Protein AF-A0A511AYU4-F1 (afdb_monomer_lite)

Sequence (72 aa):
MVSVRVKYLQRHRGRDRKIRVYFRHPQLPRQALPDFDDPAFWPAYHAAMAQIPKVEPKAIRGIGTFARLCED

pLDDT: mean 80.19, std 15.25, range [42.53, 93.44]

Organism: NCBI:txid656744

Foldseek 3Di:
DDDDDQPQWDWDQDPVRDIWIWRHDPPDDIGTADDPPDPRRVVVSVVVVVPPPPPDDPDPPDPDCVVVVVVD

Structure (mmCIF, N/CA/C/O backbone):
data_AF-A0A511AYU4-F1
#
_entry.id   AF-A0A511AYU4-F1
#
loop_
_atom_site.group_PDB
_atom_site.id
_atom_site.type_symbol
_atom_site.label_atom_id
_atom_site.label_alt_id
_atom_site.label_comp_id
_atom_site.label_asym_id
_atom_site.label_entity_id
_atom_site.label_seq_id
_atom_site.pdbx_PDB_ins_code
_atom_site.Cartn_x
_atom_site.Cartn_y
_atom_site.Cartn_z
_atom_site.occupancy
_atom_site.B_iso_or_equiv
_atom_site.auth_seq_id
_atom_site.auth_comp_id
_atom_site.auth_asym_id
_atom_site.auth_atom_id
_atom_site.pdbx_PDB_model_num
ATOM 1 N N . MET A 1 1 ? 21.736 -1.875 10.033 1.00 45.75 1 MET A N 1
ATOM 2 C CA . MET A 1 1 ? 20.779 -2.504 9.096 1.00 45.75 1 MET A CA 1
ATOM 3 C C . MET A 1 1 ? 19.380 -2.051 9.490 1.00 45.75 1 MET A C 1
ATOM 5 O O . MET A 1 1 ? 19.006 -2.284 10.629 1.00 45.75 1 MET A O 1
ATOM 9 N N . VAL A 1 2 ? 18.656 -1.334 8.624 1.00 58.09 2 VAL A N 1
ATOM 10 C CA . VAL A 1 2 ? 17.309 -0.810 8.927 1.00 58.09 2 VAL A CA 1
ATOM 11 C C . VAL A 1 2 ? 16.284 -1.683 8.211 1.00 58.09 2 VAL A C 1
ATOM 13 O O . VAL A 1 2 ? 16.303 -1.772 6.988 1.00 58.09 2 VAL A O 1
ATOM 16 N N . SER A 1 3 ? 15.413 -2.355 8.960 1.00 66.31 3 SER A N 1
ATOM 17 C CA . SER A 1 3 ? 14.301 -3.129 8.408 1.00 66.31 3 SER A CA 1
ATOM 18 C C . SER A 1 3 ? 13.006 -2.323 8.524 1.00 66.31 3 SER A C 1
ATOM 20 O O . SER A 1 3 ? 12.575 -1.954 9.614 1.00 66.31 3 SER A O 1
ATOM 22 N N . VAL A 1 4 ? 12.372 -2.024 7.387 1.00 71.88 4 VAL A N 1
ATOM 23 C CA . VAL A 1 4 ? 11.090 -1.306 7.356 1.00 71.88 4 VAL A CA 1
ATOM 24 C C . VAL A 1 4 ? 9.954 -2.324 7.366 1.00 71.88 4 VAL A C 1
ATOM 26 O O . VAL A 1 4 ? 9.834 -3.153 6.464 1.00 71.88 4 VAL A O 1
ATOM 29 N N . ARG A 1 5 ? 9.091 -2.270 8.386 1.00 78.44 5 ARG A N 1
ATOM 30 C CA . ARG A 1 5 ? 7.894 -3.115 8.449 1.00 78.44 5 ARG A CA 1
ATOM 31 C C . ARG A 1 5 ? 6.773 -2.489 7.621 1.00 78.44 5 ARG A C 1
ATOM 33 O O . ARG A 1 5 ? 6.126 -1.541 8.060 1.00 78.44 5 ARG A O 1
ATOM 40 N N . VAL A 1 6 ? 6.524 -3.048 6.441 1.00 82.94 6 VAL A N 1
ATOM 41 C CA . VAL A 1 6 ? 5.440 -2.617 5.545 1.00 82.94 6 VAL A CA 1
ATOM 42 C C . VAL A 1 6 ? 4.124 -3.268 5.992 1.00 82.94 6 VAL A C 1
ATOM 44 O O . VAL A 1 6 ? 4.044 -4.492 6.114 1.00 82.94 6 VAL A O 1
ATOM 47 N N . LYS A 1 7 ? 3.100 -2.463 6.305 1.00 86.81 7 LYS A N 1
ATOM 48 C CA . LYS A 1 7 ? 1.790 -2.945 6.783 1.00 86.81 7 LYS A CA 1
ATOM 49 C C . LYS A 1 7 ? 0.818 -3.120 5.616 1.00 86.81 7 LYS A C 1
ATOM 51 O O . LYS A 1 7 ? 0.987 -2.516 4.566 1.00 86.81 7 LYS A O 1
ATOM 56 N N . TYR A 1 8 ? -0.217 -3.938 5.826 1.00 90.00 8 TYR A N 1
ATOM 57 C CA . TYR A 1 8 ? -1.344 -4.104 4.892 1.00 90.00 8 TYR A CA 1
ATOM 58 C C . TYR A 1 8 ? -0.951 -4.546 3.482 1.00 90.00 8 TYR A C 1
ATOM 60 O O . TYR A 1 8 ? -1.631 -4.231 2.509 1.00 90.00 8 TYR A O 1
ATOM 68 N N . LEU A 1 9 ? 0.142 -5.294 3.371 1.00 91.44 9 LEU A N 1
ATOM 69 C CA . LEU A 1 9 ? 0.667 -5.721 2.091 1.00 91.44 9 LEU A CA 1
ATOM 70 C C . LEU A 1 9 ? 0.417 -7.211 1.876 1.00 91.44 9 LEU A C 1
ATOM 72 O O . LEU A 1 9 ? 0.829 -8.050 2.675 1.00 91.44 9 LEU A O 1
ATOM 76 N N . GLN A 1 10 ? -0.250 -7.537 0.775 1.00 91.12 10 GLN A N 1
ATOM 77 C CA . GLN A 1 10 ? -0.502 -8.903 0.350 1.00 91.12 10 GLN A CA 1
ATOM 78 C C . GLN A 1 10 ? 0.297 -9.202 -0.914 1.00 91.12 10 GLN A C 1
ATOM 80 O O . GLN A 1 10 ? 0.168 -8.521 -1.929 1.00 91.12 10 GLN A O 1
ATOM 85 N N . ARG A 1 11 ? 1.095 -10.269 -0.861 1.00 92.25 11 ARG A N 1
ATOM 86 C CA . ARG A 1 11 ? 1.835 -10.789 -2.012 1.00 92.25 11 ARG A CA 1
ATOM 87 C C . ARG A 1 11 ? 1.088 -11.989 -2.564 1.00 92.25 11 ARG A C 1
ATOM 89 O O . ARG A 1 11 ? 0.719 -12.890 -1.815 1.00 92.25 11 ARG A O 1
ATOM 96 N N . HIS A 1 12 ? 0.870 -12.005 -3.867 1.00 92.00 12 HIS A N 1
ATOM 97 C CA . HIS A 1 12 ? 0.235 -13.115 -4.558 1.00 92.00 12 HIS A CA 1
ATOM 98 C C . HIS A 1 12 ? 1.141 -13.585 -5.687 1.00 92.00 12 HIS A C 1
ATOM 100 O O . HIS A 1 12 ? 1.435 -12.828 -6.611 1.00 92.00 12 HIS A O 1
ATOM 106 N N . ARG A 1 13 ? 1.572 -14.843 -5.626 1.00 92.00 13 ARG A N 1
ATOM 107 C CA . ARG A 1 13 ? 2.356 -15.456 -6.694 1.00 92.00 13 ARG A CA 1
ATOM 108 C C . ARG A 1 13 ? 1.404 -16.076 -7.708 1.00 92.00 13 ARG A C 1
ATOM 110 O O . ARG A 1 13 ? 0.680 -17.009 -7.380 1.00 92.00 13 ARG A O 1
ATOM 117 N N . GLY A 1 14 ? 1.389 -15.539 -8.922 1.00 89.00 14 GLY A N 1
ATOM 118 C CA . GLY A 1 14 ? 0.607 -16.109 -10.013 1.00 89.00 14 GLY A CA 1
ATOM 119 C C . GLY A 1 14 ? 1.238 -17.384 -10.581 1.00 89.00 14 GLY A C 1
ATOM 120 O O . GLY A 1 14 ? 2.399 -17.712 -10.313 1.00 89.00 14 GLY A O 1
ATOM 121 N N . ARG A 1 15 ? 0.467 -18.111 -11.400 1.00 92.31 15 ARG A N 1
ATOM 122 C CA . ARG A 1 15 ? 0.936 -19.309 -12.126 1.00 92.31 15 ARG A CA 1
ATOM 123 C C . ARG A 1 15 ? 2.070 -18.986 -13.109 1.00 92.31 15 ARG A C 1
ATOM 125 O O . ARG A 1 15 ? 2.933 -19.820 -13.352 1.00 92.31 15 ARG A O 1
ATOM 132 N N . ASP A 1 16 ? 2.096 -17.749 -13.592 1.00 92.69 16 ASP A N 1
ATOM 133 C CA . ASP A 1 16 ? 3.141 -17.109 -14.399 1.00 92.69 16 ASP A CA 1
ATOM 134 C C . ASP A 1 16 ? 4.443 -16.829 -13.623 1.00 92.69 16 ASP A C 1
ATOM 136 O O . A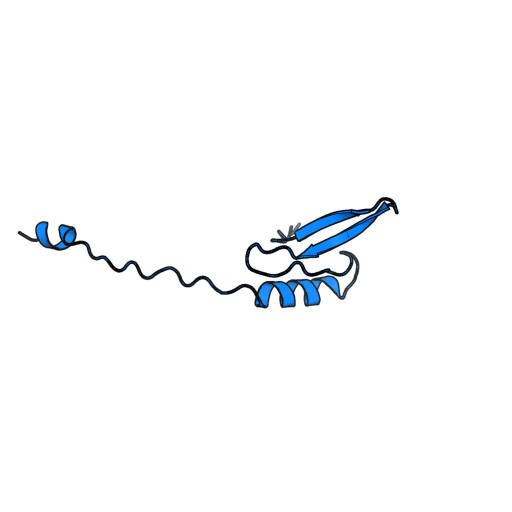SP A 1 16 ? 5.357 -16.212 -14.159 1.00 92.69 16 ASP A O 1
ATOM 140 N N . ARG A 1 17 ? 4.544 -17.264 -12.359 1.00 88.12 17 ARG A N 1
ATOM 141 C CA . ARG A 1 17 ? 5.660 -17.012 -11.427 1.00 88.12 17 ARG A CA 1
ATOM 142 C C . ARG A 1 17 ? 5.875 -15.536 -11.075 1.00 88.12 17 ARG A C 1
ATOM 144 O O . ARG A 1 17 ? 6.766 -15.259 -10.275 1.00 88.12 17 ARG A O 1
ATOM 151 N N . LYS A 1 18 ? 5.047 -14.619 -11.580 1.00 88.31 18 LYS A N 1
ATOM 152 C CA . LYS A 1 18 ? 5.099 -13.196 -11.235 1.00 88.31 18 LYS A CA 1
ATOM 153 C C . LYS A 1 18 ? 4.509 -12.962 -9.848 1.00 88.31 18 LYS A C 1
ATOM 155 O O . LYS A 1 18 ? 3.498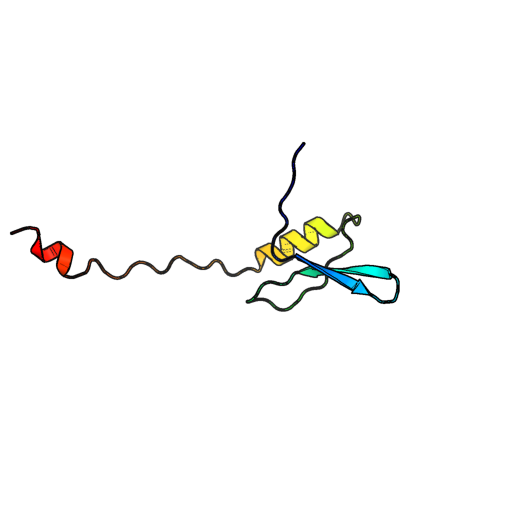 -13.567 -9.473 1.00 88.31 18 LYS A O 1
ATOM 160 N N . ILE A 1 19 ? 5.152 -12.093 -9.076 1.00 90.50 19 ILE A N 1
ATOM 161 C CA . ILE A 1 19 ? 4.674 -11.681 -7.757 1.00 90.50 19 ILE A CA 1
ATOM 162 C C . ILE A 1 19 ? 3.860 -10.417 -7.960 1.00 90.50 19 ILE A C 1
ATOM 164 O O . ILE A 1 19 ? 4.391 -9.415 -8.396 1.00 90.50 19 ILE A O 1
ATOM 168 N N . ARG A 1 20 ? 2.573 -10.465 -7.634 1.00 91.75 20 ARG A N 1
ATOM 169 C CA . ARG A 1 20 ? 1.700 -9.295 -7.656 1.00 91.75 20 ARG A CA 1
ATOM 170 C C . ARG A 1 20 ? 1.536 -8.787 -6.239 1.00 91.75 20 ARG A C 1
ATOM 172 O O . ARG A 1 20 ? 1.249 -9.575 -5.328 1.00 91.75 20 ARG A O 1
ATOM 179 N N . VAL A 1 21 ? 1.719 -7.490 -6.061 1.00 92.69 21 VAL A N 1
ATOM 180 C CA . VAL A 1 21 ? 1.644 -6.844 -4.758 1.00 92.69 21 VAL A CA 1
ATOM 181 C C . VAL A 1 21 ? 0.339 -6.066 -4.663 1.00 92.69 21 VAL A C 1
ATOM 183 O O . VAL A 1 21 ? -0.080 -5.393 -5.600 1.00 92.69 21 VAL A O 1
ATOM 186 N N . TYR A 1 22 ? -0.345 -6.201 -3.533 1.00 93.25 22 TYR A N 1
ATOM 187 C CA . TYR A 1 22 ? -1.610 -5.526 -3.285 1.00 93.25 22 TYR A CA 1
ATOM 188 C C . TYR A 1 22 ? -1.592 -4.864 -1.918 1.00 93.25 22 TYR A C 1
ATOM 190 O O . TYR A 1 22 ? -1.146 -5.458 -0.935 1.00 93.25 22 TYR A O 1
ATOM 198 N N . PHE A 1 23 ? -2.153 -3.665 -1.856 1.00 93.44 23 PHE A N 1
ATOM 199 C CA . PHE A 1 23 ? -2.543 -3.034 -0.613 1.00 93.44 23 PHE A CA 1
ATOM 200 C C . PHE A 1 23 ? -3.917 -3.563 -0.192 1.00 93.44 23 PHE A C 1
ATOM 202 O O . PHE A 1 23 ? -4.889 -3.499 -0.953 1.00 93.44 23 PHE A O 1
ATOM 209 N N . ARG A 1 24 ? -3.994 -4.133 1.011 1.00 92.88 24 ARG A N 1
ATOM 210 C CA . ARG A 1 24 ? -5.205 -4.733 1.572 1.00 92.88 24 ARG A CA 1
ATOM 211 C C . ARG A 1 24 ? -5.415 -4.264 3.002 1.00 92.88 24 ARG A C 1
ATOM 213 O O . ARG A 1 24 ? -4.961 -4.894 3.958 1.00 92.88 24 ARG A O 1
ATOM 220 N N . HIS A 1 25 ? -6.147 -3.168 3.126 1.00 91.19 25 HIS A N 1
ATOM 221 C CA . HIS A 1 25 ? -6.678 -2.701 4.397 1.00 91.19 25 HIS A CA 1
ATOM 222 C C . HIS A 1 25 ? -8.117 -3.226 4.582 1.00 91.19 25 HIS A C 1
ATOM 224 O O . HIS A 1 25 ? -8.850 -3.290 3.600 1.00 91.19 25 HIS A O 1
ATOM 230 N N . PRO A 1 26 ? -8.563 -3.594 5.799 1.00 87.94 26 PRO A N 1
ATOM 231 C CA . PRO A 1 26 ? -9.910 -4.140 6.010 1.00 87.94 26 PRO A CA 1
ATOM 232 C C . PRO A 1 26 ? -11.051 -3.190 5.621 1.00 87.94 26 PRO A C 1
ATOM 234 O O . PRO A 1 26 ? -12.126 -3.643 5.249 1.00 87.94 26 PRO A O 1
ATOM 237 N N . GLN A 1 27 ? -10.815 -1.882 5.729 1.00 86.81 27 GLN A N 1
ATOM 238 C CA . GLN A 1 27 ? -11.821 -0.839 5.491 1.00 86.81 27 GLN A CA 1
ATOM 239 C C . GLN A 1 27 ? -11.691 -0.160 4.122 1.00 86.81 27 GLN A C 1
ATOM 241 O O . GLN A 1 27 ? -12.494 0.708 3.803 1.00 86.81 27 GLN A O 1
ATOM 246 N N . LEU A 1 28 ? -10.667 -0.503 3.336 1.00 86.88 28 LEU A N 1
ATOM 247 C CA . LEU A 1 28 ? -10.445 0.091 2.017 1.00 86.88 28 LEU A CA 1
ATOM 248 C C . LEU A 1 28 ? -10.548 -0.988 0.941 1.00 86.88 28 LEU A C 1
ATOM 250 O O . LEU A 1 28 ? -10.263 -2.160 1.212 1.00 86.88 28 LEU A O 1
ATOM 254 N N . PRO A 1 29 ? -10.931 -0.618 -0.291 1.00 88.44 29 PRO A N 1
ATOM 255 C CA . PRO A 1 29 ? -10.879 -1.547 -1.403 1.00 88.44 29 PRO A CA 1
ATOM 256 C C . PRO A 1 29 ? -9.451 -2.059 -1.616 1.00 88.44 29 PRO A C 1
ATOM 258 O O . PRO A 1 29 ? -8.456 -1.394 -1.320 1.00 88.44 29 PRO A O 1
ATOM 261 N N . ARG A 1 30 ? -9.353 -3.270 -2.164 1.00 91.44 30 ARG A N 1
ATOM 262 C CA . ARG A 1 30 ? -8.071 -3.840 -2.576 1.00 91.44 30 ARG A CA 1
ATOM 263 C C . ARG A 1 30 ? -7.480 -2.984 -3.693 1.00 91.44 30 ARG A C 1
ATOM 265 O O . ARG A 1 30 ? -8.091 -2.863 -4.751 1.00 91.44 30 ARG A O 1
ATOM 272 N N . GLN A 1 31 ? -6.263 -2.495 -3.496 1.00 92.31 31 GLN A N 1
ATOM 273 C CA . GLN A 1 31 ? -5.540 -1.719 -4.499 1.00 92.31 31 GLN A CA 1
ATOM 274 C C . GLN A 1 31 ? -4.319 -2.500 -4.988 1.00 92.31 31 GLN A C 1
ATOM 276 O O . GLN A 1 31 ? -3.597 -3.103 -4.194 1.00 92.31 31 GLN A O 1
ATOM 281 N N . ALA A 1 32 ? -4.106 -2.539 -6.303 1.00 92.81 32 ALA A N 1
ATOM 282 C CA . ALA A 1 32 ? -2.887 -3.101 -6.877 1.00 92.81 32 ALA A CA 1
ATOM 283 C C . ALA A 1 32 ? -1.729 -2.118 -6.678 1.00 92.81 32 ALA A C 1
ATOM 285 O O . ALA A 1 32 ? -1.888 -0.923 -6.922 1.00 92.81 32 ALA A O 1
ATOM 286 N N . LEU A 1 33 ? -0.590 -2.628 -6.218 1.00 92.44 33 LEU A N 1
ATOM 287 C CA . LEU A 1 33 ? 0.646 -1.868 -6.097 1.00 92.44 33 LEU A CA 1
ATOM 288 C C . LEU A 1 33 ? 1.634 -2.311 -7.186 1.00 92.44 33 LEU A C 1
ATOM 290 O O . LEU A 1 33 ? 1.548 -3.455 -7.647 1.00 92.44 33 LEU A O 1
ATOM 294 N N . PRO A 1 34 ? 2.571 -1.428 -7.573 1.00 92.00 34 PRO A N 1
ATOM 295 C CA . PRO A 1 34 ? 3.726 -1.803 -8.380 1.00 92.00 34 PRO A CA 1
ATOM 296 C C . PRO A 1 34 ? 4.572 -2.896 -7.713 1.00 92.00 34 PRO A C 1
ATOM 298 O O . PRO A 1 34 ? 4.380 -3.237 -6.539 1.00 92.00 34 PRO A O 1
ATOM 301 N N . ASP A 1 35 ? 5.527 -3.434 -8.463 1.00 89.56 35 ASP A N 1
ATOM 302 C CA . ASP A 1 35 ? 6.502 -4.375 -7.919 1.00 89.56 35 ASP A CA 1
ATOM 303 C C . ASP A 1 35 ? 7.427 -3.686 -6.907 1.00 89.56 35 ASP A C 1
ATOM 305 O O . ASP A 1 35 ? 7.636 -2.480 -6.952 1.00 89.56 35 ASP A O 1
ATOM 309 N N . PHE A 1 36 ? 7.988 -4.455 -5.972 1.00 85.44 36 PHE A N 1
ATOM 310 C CA . PHE A 1 36 ? 8.823 -3.907 -4.894 1.00 85.44 36 PHE A CA 1
ATOM 311 C C . PHE A 1 36 ? 10.084 -3.189 -5.378 1.00 85.44 36 PHE A C 1
ATOM 313 O O . PHE A 1 36 ? 10.542 -2.260 -4.716 1.00 85.44 36 PHE A O 1
ATOM 320 N N . ASP A 1 37 ? 10.638 -3.649 -6.497 1.00 87.25 37 ASP A N 1
ATOM 321 C CA . ASP A 1 37 ? 11.859 -3.098 -7.083 1.00 87.25 37 ASP A CA 1
ATOM 322 C C . ASP A 1 37 ? 11.568 -1.866 -7.962 1.00 87.25 37 ASP A C 1
ATOM 324 O O . ASP A 1 37 ? 12.493 -1.197 -8.420 1.00 87.25 37 ASP A O 1
ATOM 328 N N . ASP A 1 38 ? 10.288 -1.546 -8.193 1.00 91.19 38 ASP A N 1
ATOM 329 C CA . ASP A 1 38 ? 9.873 -0.375 -8.960 1.00 91.19 38 ASP A CA 1
ATOM 330 C C . ASP A 1 38 ? 9.989 0.895 -8.090 1.00 91.19 38 ASP A C 1
ATOM 332 O O . ASP A 1 38 ? 9.421 0.946 -6.991 1.00 91.19 38 ASP A O 1
ATOM 336 N N . PRO A 1 39 ? 10.668 1.962 -8.551 1.00 91.75 39 PRO A N 1
ATOM 337 C CA . PRO A 1 39 ? 10.720 3.235 -7.828 1.00 91.75 39 PRO A CA 1
ATOM 338 C C . PRO A 1 39 ? 9.333 3.846 -7.553 1.00 91.75 39 PRO A C 1
ATOM 340 O O . PRO A 1 39 ? 9.178 4.600 -6.589 1.00 91.75 39 P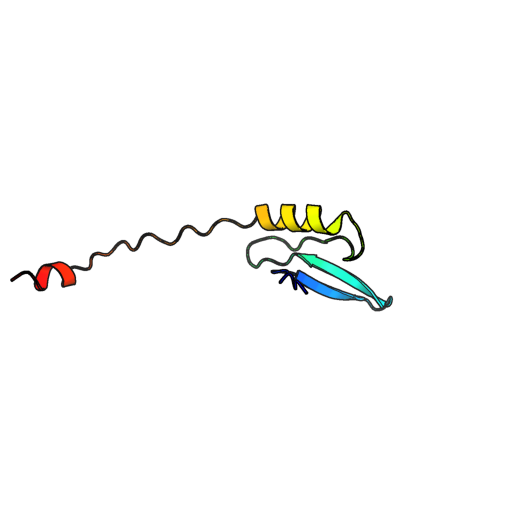RO A O 1
ATOM 343 N N . ALA A 1 40 ? 8.307 3.508 -8.339 1.00 92.31 40 ALA A N 1
ATOM 344 C CA . ALA A 1 40 ? 6.931 3.956 -8.129 1.00 92.31 40 ALA A CA 1
ATOM 345 C C . ALA A 1 40 ? 6.223 3.260 -6.949 1.00 92.31 40 ALA A C 1
ATOM 347 O O . ALA A 1 40 ? 5.147 3.700 -6.530 1.00 92.31 40 ALA A O 1
ATOM 348 N N . PHE A 1 41 ? 6.815 2.205 -6.378 1.00 92.19 41 PHE A N 1
ATOM 349 C CA . PHE A 1 41 ? 6.230 1.437 -5.281 1.00 92.19 41 PHE A CA 1
ATOM 350 C C . PHE A 1 41 ? 5.967 2.283 -4.034 1.00 92.19 41 PHE A C 1
ATOM 352 O O . PHE A 1 41 ? 4.844 2.313 -3.525 1.00 92.19 41 PHE A O 1
ATOM 359 N N . TRP A 1 42 ? 6.993 2.978 -3.535 1.00 91.25 42 TRP A N 1
ATOM 360 C CA . TRP A 1 42 ? 6.892 3.741 -2.290 1.00 91.25 42 TRP A CA 1
ATOM 361 C C . TRP A 1 42 ? 5.862 4.873 -2.378 1.00 91.25 42 TRP A C 1
ATOM 363 O O . TRP A 1 42 ? 5.010 4.940 -1.489 1.00 91.25 42 TRP A O 1
ATOM 373 N N . PRO A 1 43 ? 5.845 5.712 -3.436 1.00 93.25 43 PRO A N 1
ATOM 374 C CA . PRO A 1 43 ? 4.795 6.712 -3.617 1.00 93.25 43 PRO A CA 1
ATOM 375 C C . PRO A 1 43 ? 3.384 6.112 -3.617 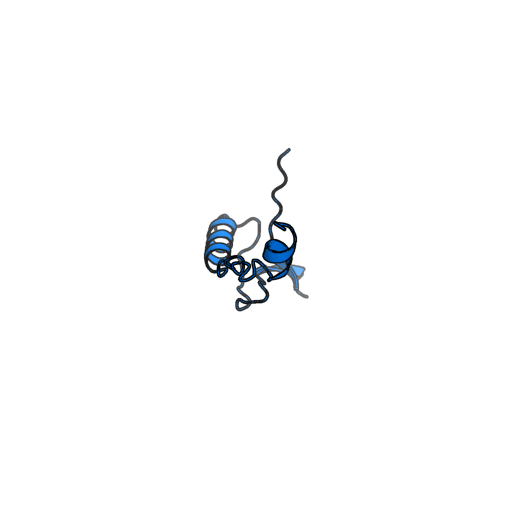1.00 93.25 43 PRO A C 1
ATOM 377 O O . PRO A 1 43 ? 2.507 6.612 -2.912 1.00 93.25 43 PRO A O 1
ATOM 380 N N . ALA A 1 44 ? 3.168 5.009 -4.344 1.00 92.44 44 ALA A N 1
ATOM 381 C CA . ALA A 1 44 ? 1.868 4.344 -4.407 1.00 92.44 44 ALA A CA 1
ATOM 382 C C . ALA A 1 44 ? 1.445 3.771 -3.043 1.00 92.44 44 ALA A C 1
ATOM 384 O O . ALA A 1 44 ? 0.295 3.924 -2.628 1.00 92.44 44 ALA A O 1
ATOM 385 N N . TYR A 1 45 ? 2.381 3.159 -2.314 1.00 92.25 45 TYR A N 1
ATOM 386 C CA . TYR A 1 45 ? 2.148 2.647 -0.966 1.00 92.25 45 TYR A CA 1
ATOM 387 C C . TYR A 1 45 ? 1.802 3.767 0.024 1.00 92.25 45 TYR A C 1
ATOM 389 O O . TYR A 1 45 ? 0.845 3.642 0.790 1.00 92.25 45 TYR A O 1
ATOM 397 N N . HIS A 1 46 ? 2.539 4.880 0.001 1.00 91.12 46 HIS A N 1
ATOM 398 C CA . HIS A 1 46 ? 2.268 6.025 0.870 1.00 91.12 46 HIS A CA 1
ATOM 399 C C . HIS A 1 46 ? 0.921 6.683 0.555 1.00 91.12 46 HIS A C 1
ATOM 401 O O . HIS A 1 46 ? 0.183 7.015 1.484 1.00 91.12 46 HIS A O 1
ATOM 407 N N . ALA A 1 47 ? 0.561 6.800 -0.725 1.00 91.12 47 ALA A N 1
ATOM 408 C CA . ALA A 1 47 ? -0.750 7.289 -1.138 1.00 91.12 47 ALA A CA 1
ATOM 409 C C . ALA A 1 47 ? -1.884 6.386 -0.623 1.00 91.12 47 ALA A C 1
ATOM 411 O O . ALA A 1 47 ? -2.868 6.889 -0.085 1.00 91.12 47 ALA A O 1
ATOM 412 N N . ALA A 1 48 ? -1.729 5.061 -0.713 1.00 89.88 48 ALA A N 1
ATOM 413 C CA . ALA A 1 48 ? -2.711 4.106 -0.197 1.00 89.88 48 ALA A CA 1
ATOM 414 C C . ALA A 1 48 ? -2.832 4.162 1.339 1.00 89.88 48 ALA A C 1
ATOM 416 O O . ALA A 1 48 ? -3.930 4.130 1.891 1.00 89.88 48 ALA A O 1
ATOM 417 N N . MET A 1 49 ? -1.709 4.317 2.046 1.00 90.19 49 MET A N 1
ATOM 418 C CA . MET A 1 49 ? -1.692 4.495 3.502 1.00 90.19 49 MET A CA 1
ATOM 419 C C . MET A 1 49 ? -2.386 5.787 3.949 1.00 90.19 49 MET A C 1
ATOM 421 O O . MET A 1 49 ? -3.043 5.791 4.988 1.00 90.19 49 MET A O 1
ATOM 425 N N . ALA A 1 50 ? -2.266 6.873 3.182 1.00 88.56 50 ALA A N 1
ATOM 426 C CA . ALA A 1 50 ? -2.903 8.151 3.498 1.00 88.56 50 ALA A CA 1
ATOM 427 C C . ALA A 1 50 ? -4.439 8.100 3.410 1.00 88.56 50 ALA A C 1
ATOM 429 O O . ALA A 1 50 ? -5.110 8.915 4.038 1.00 88.56 50 ALA A O 1
ATOM 430 N N . GLN A 1 51 ? -4.997 7.131 2.678 1.00 87.19 51 GLN A N 1
ATOM 431 C CA . GLN A 1 51 ? -6.444 6.916 2.580 1.00 87.19 51 GLN A CA 1
ATOM 432 C C . GLN A 1 51 ? -7.033 6.208 3.805 1.00 87.19 51 GLN A C 1
ATOM 434 O O . GLN A 1 51 ? -8.254 6.140 3.936 1.00 87.19 51 GLN A O 1
ATOM 439 N N . ILE A 1 52 ? -6.201 5.648 4.692 1.00 86.75 52 ILE A N 1
ATOM 440 C CA . ILE A 1 52 ? -6.695 4.950 5.880 1.00 86.75 52 ILE A CA 1
ATOM 441 C C . ILE A 1 52 ? -7.428 5.964 6.766 1.00 86.75 52 ILE A C 1
ATO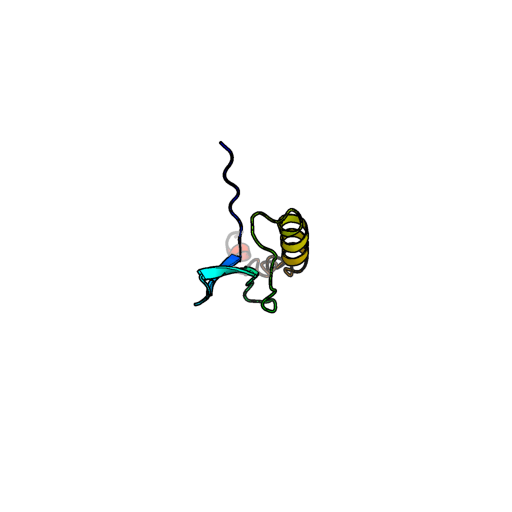M 443 O O . ILE A 1 52 ? -6.804 6.933 7.216 1.00 86.75 52 ILE A O 1
ATOM 447 N N . PRO A 1 53 ? -8.723 5.750 7.065 1.00 81.25 53 PRO A N 1
ATOM 448 C CA . PRO A 1 53 ? -9.438 6.627 7.973 1.00 81.25 53 PRO A CA 1
ATOM 449 C C . PRO A 1 53 ? -8.760 6.559 9.341 1.00 81.25 53 PRO A C 1
ATOM 451 O O . PRO A 1 53 ? -8.549 5.483 9.910 1.00 81.25 53 PRO A O 1
ATOM 454 N N . LYS A 1 54 ? -8.384 7.724 9.872 1.00 77.19 54 LYS A N 1
ATOM 455 C CA . LYS A 1 54 ? -7.859 7.820 11.230 1.00 77.19 54 LYS A CA 1
ATOM 456 C C . LYS A 1 54 ? -9.003 7.468 12.172 1.00 77.19 54 LYS A C 1
ATOM 458 O O . LYS A 1 54 ? -9.967 8.216 12.282 1.00 77.19 54 LYS A O 1
ATOM 463 N N . VAL A 1 55 ? -8.915 6.305 12.812 1.00 70.25 55 VAL A N 1
ATOM 464 C CA . VAL A 1 55 ? -9.834 5.953 13.891 1.00 70.25 55 VAL A CA 1
ATOM 465 C C . VAL A 1 55 ? -9.506 6.888 15.044 1.00 70.25 55 VAL A C 1
ATOM 467 O O . VAL A 1 55 ? -8.502 6.698 15.729 1.00 70.25 55 VAL A O 1
ATOM 470 N N . GLU A 1 56 ? -10.311 7.931 15.221 1.00 69.12 56 GLU A N 1
ATOM 471 C CA . GLU A 1 56 ? -10.244 8.725 16.438 1.00 69.12 56 GLU A CA 1
ATOM 472 C C . GLU A 1 56 ? -10.533 7.783 17.612 1.00 69.12 56 GLU A C 1
ATOM 474 O O . GLU A 1 56 ? -11.517 7.029 17.565 1.00 69.12 56 GLU A O 1
ATOM 479 N N . PRO A 1 57 ? -9.666 7.741 18.641 1.00 67.06 57 PRO A N 1
ATOM 480 C CA . PRO A 1 57 ? -9.956 6.950 19.820 1.00 67.06 57 PRO A CA 1
ATOM 481 C C . PRO A 1 57 ? -11.294 7.444 20.356 1.00 67.06 57 PRO A C 1
ATOM 483 O O . PRO A 1 57 ? -11.442 8.633 20.640 1.00 67.06 57 PRO A O 1
ATOM 486 N N . LYS A 1 58 ? -12.286 6.544 20.437 1.00 62.06 58 LYS A N 1
ATOM 487 C CA . LYS A 1 58 ? -13.590 6.871 21.017 1.00 62.06 58 LYS A CA 1
ATOM 488 C C . LYS A 1 58 ? -13.316 7.538 22.356 1.00 62.06 58 LYS A C 1
ATOM 490 O O . LYS A 1 58 ? -12.772 6.890 23.249 1.00 62.06 58 LYS A O 1
ATOM 495 N N . ALA A 1 59 ? -13.657 8.824 22.463 1.00 58.38 59 ALA A N 1
ATOM 496 C CA . ALA A 1 59 ? -13.589 9.535 23.723 1.00 58.38 59 ALA A CA 1
ATOM 497 C C . ALA A 1 59 ? -14.321 8.669 24.743 1.00 58.38 59 ALA A C 1
ATOM 499 O O . ALA A 1 59 ? -15.481 8.306 24.521 1.00 58.38 59 ALA A O 1
ATOM 500 N N . ILE A 1 60 ? -13.616 8.261 25.796 1.00 64.06 60 ILE A N 1
ATOM 501 C CA . ILE A 1 60 ? -14.186 7.486 26.890 1.00 64.06 60 ILE A CA 1
ATOM 502 C C . ILE A 1 60 ? -15.222 8.406 27.540 1.00 64.06 60 ILE A C 1
ATOM 504 O O . ILE A 1 60 ? -14.920 9.203 28.422 1.00 64.06 60 ILE A O 1
ATOM 508 N N . ARG A 1 61 ? -16.456 8.373 27.032 1.00 61.44 61 ARG A N 1
ATOM 509 C CA . ARG A 1 61 ? -17.607 9.004 27.663 1.00 61.44 61 ARG A CA 1
ATOM 510 C C . ARG A 1 61 ? -17.962 8.124 28.845 1.00 61.44 61 ARG A C 1
ATOM 512 O O . ARG A 1 61 ? -18.705 7.161 28.704 1.00 61.44 61 ARG A O 1
ATOM 519 N N . GLY A 1 62 ? -17.356 8.427 29.983 1.00 49.78 62 GLY A N 1
ATOM 520 C CA . GLY A 1 62 ? -17.622 7.706 31.210 1.00 49.78 62 GLY A CA 1
ATOM 521 C C . GLY A 1 62 ? -16.547 7.931 32.251 1.00 49.78 62 GLY A C 1
ATOM 522 O O . GLY A 1 62 ? -15.824 7.002 32.590 1.00 49.78 62 GLY A O 1
ATOM 523 N N . ILE A 1 63 ? -16.516 9.127 32.837 1.00 55.66 63 ILE A N 1
ATOM 524 C CA . ILE A 1 63 ? -16.358 9.184 34.293 1.00 55.66 63 ILE A CA 1
ATOM 525 C C . ILE A 1 63 ? -17.616 8.486 34.810 1.00 55.66 63 ILE A C 1
ATOM 527 O O . ILE A 1 63 ? -18.687 9.085 34.911 1.00 55.66 63 ILE A O 1
ATOM 531 N N . GLY A 1 64 ? -17.527 7.162 34.936 1.00 50.00 64 GLY A N 1
ATOM 532 C CA . GLY A 1 64 ? -18.588 6.369 35.519 1.00 50.00 64 GLY A CA 1
ATOM 533 C C . GLY A 1 64 ? -18.879 6.932 36.901 1.00 50.00 64 GLY A C 1
ATOM 534 O O . GLY A 1 64 ? -17.972 7.350 37.619 1.00 50.00 64 GLY A O 1
ATOM 535 N N . THR A 1 65 ? -20.151 6.915 37.264 1.00 57.25 65 THR A N 1
ATOM 536 C CA . THR A 1 65 ? -20.717 7.237 38.580 1.00 57.25 65 THR A CA 1
ATOM 537 C C . THR A 1 65 ? -19.916 6.691 39.774 1.00 57.25 65 THR A C 1
ATOM 539 O O . THR A 1 65 ? -20.039 7.227 40.865 1.00 57.25 65 THR A O 1
ATOM 542 N N . PHE A 1 66 ? -19.052 5.691 39.565 1.00 56.12 66 PHE A N 1
ATOM 543 C CA . PHE A 1 66 ? -18.086 5.173 40.537 1.00 56.12 66 PHE A CA 1
ATOM 544 C C . PHE A 1 66 ? -17.051 6.191 41.039 1.00 56.12 66 PHE A C 1
ATOM 546 O O . PHE A 1 66 ? -16.757 6.190 42.227 1.00 56.12 66 PHE A O 1
ATOM 553 N N . ALA A 1 67 ? -16.528 7.086 40.191 1.00 56.97 67 ALA A N 1
ATOM 554 C CA . ALA A 1 67 ? -15.563 8.098 40.650 1.00 56.97 67 ALA A CA 1
ATOM 555 C C . ALA A 1 67 ? -16.196 9.104 41.631 1.00 56.97 67 ALA A C 1
ATOM 557 O O . ALA A 1 67 ? -15.496 9.716 42.423 1.00 56.97 67 ALA A O 1
ATOM 558 N N . ARG A 1 68 ? -17.529 9.234 41.599 1.00 55.75 68 ARG A N 1
ATOM 559 C CA . ARG A 1 68 ? -18.313 10.111 42.475 1.00 55.75 68 ARG A CA 1
A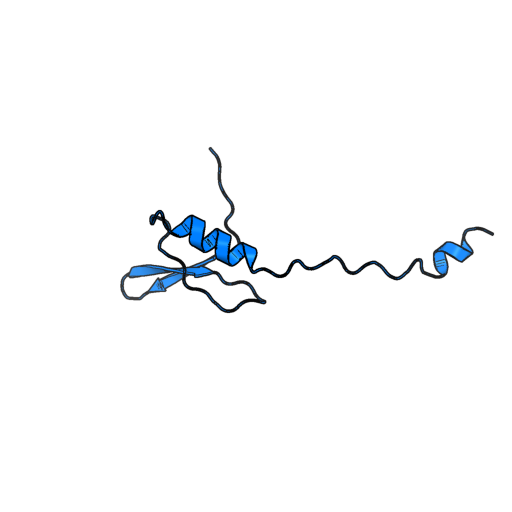TOM 560 C C . ARG A 1 68 ? -18.622 9.506 43.849 1.00 55.75 68 ARG A C 1
ATOM 562 O O . ARG A 1 68 ? -19.131 10.223 44.693 1.00 55.75 68 ARG A O 1
ATOM 569 N N . LEU A 1 69 ? -18.361 8.212 44.052 1.00 57.69 69 LEU A N 1
ATOM 570 C CA . LEU A 1 69 ? -18.643 7.488 45.302 1.00 57.69 69 LEU A CA 1
ATOM 571 C C . LEU A 1 69 ? -17.405 7.312 46.196 1.00 57.69 69 LEU A C 1
ATOM 573 O O . LEU A 1 69 ? -17.529 6.779 47.291 1.00 57.69 69 LEU A O 1
ATOM 577 N N . CYS A 1 70 ? -16.217 7.707 45.730 1.00 57.66 70 CYS A N 1
ATOM 578 C CA . CYS A 1 70 ? -14.968 7.602 46.493 1.00 57.66 70 CYS A CA 1
ATOM 579 C C . CYS A 1 70 ? -14.501 8.941 47.093 1.00 57.66 70 CYS A C 1
ATOM 581 O O . CYS A 1 70 ? -13.408 8.988 47.648 1.00 57.66 70 CYS A O 1
ATOM 583 N N . GLU A 1 71 ? -15.291 10.011 46.949 1.00 53.75 71 GLU A N 1
ATOM 584 C CA . GLU A 1 71 ? -15.022 11.326 47.558 1.00 53.75 71 GLU A CA 1
ATOM 585 C C . GLU A 1 71 ? -15.829 11.580 48.851 1.00 53.75 71 GLU A C 1
ATOM 587 O O . GLU A 1 71 ? -15.748 12.686 49.382 1.00 53.75 71 GLU A O 1
ATOM 592 N N . ASP A 1 72 ? -16.546 10.574 49.374 1.00 42.53 72 ASP A N 1
ATOM 593 C CA . ASP A 1 72 ? -17.177 10.607 50.710 1.00 42.53 72 ASP A CA 1
ATOM 594 C C . ASP A 1 72 ? -16.353 9.826 51.750 1.00 42.53 72 ASP A C 1
ATOM 596 O O . ASP A 1 72 ? -15.965 8.667 51.458 1.00 42.53 72 ASP A O 1
#

Secondary structure (DSSP, 8-state):
-PPP---SEEEEE-TTSPEEEEE--TTS--EEE--TTSTTHHHHHHHHHHTS------------GGGGSS--

Radius of gyration: 21.03 Å; chains: 1; bounding box: 42×31×65 Å